Protein AF-A0A934KAD1-F1 (afdb_monomer_lite)

Radius of gyration: 17.18 Å; chains: 1; bounding box: 37×58×22 Å

pLDDT: mean 85.15, std 16.99, range [34.5, 97.38]

InterPro domains:
  IPR041025 Homing endonuclease associated repeat [PF18780] (22-71)

Organism: NCBI:txid3127016

Secondary structure (DSSP, 8-state):
--------S-SHHHHHHHHHHHHHHHHHHHHHHHHSSPPPHHHHHH-TTTS--HHHHHHHHSSHHHHHHHHHH---

Foldseek 3Di:
DDDDDPPDDPPPVVVVLVVVLVVLLVVQVVVCVVVVHGDDLVNQCVPVVPDPHLVVVCVSQVHSVSSPVVSVPDDD

Structure (mmCIF, N/CA/C/O backbone):
data_AF-A0A934KAD1-F1
#
_entry.id   AF-A0A934KAD1-F1
#
loop_
_atom_site.group_PDB
_atom_site.id
_atom_site.type_symbol
_atom_site.label_atom_id
_atom_site.label_alt_id
_atom_site.label_comp_id
_atom_site.label_asym_id
_atom_site.label_entity_id
_atom_site.label_seq_id
_atom_site.pdbx_PDB_ins_code
_atom_site.Cartn_x
_atom_site.Cartn_y
_atom_site.Cartn_z
_atom_site.occupancy
_atom_site.B_iso_or_equiv
_atom_site.auth_seq_id
_atom_site.auth_comp_id
_atom_site.auth_asym_id
_atom_site.auth_atom_id
_atom_site.pdbx_PDB_model_num
ATOM 1 N N . MET A 1 1 ? 26.969 -46.679 2.708 1.00 55.16 1 MET A N 1
ATOM 2 C CA . MET A 1 1 ? 26.266 -46.061 1.564 1.00 55.16 1 MET A CA 1
ATOM 3 C C . MET A 1 1 ? 24.779 -46.013 1.886 1.00 55.16 1 MET A C 1
ATOM 5 O O . MET A 1 1 ? 24.227 -47.069 2.144 1.00 55.16 1 MET A O 1
ATOM 9 N N . SER A 1 2 ? 24.190 -44.816 1.969 1.00 35.53 2 SER A N 1
ATOM 10 C CA . SER A 1 2 ? 22.750 -44.497 1.831 1.00 35.53 2 SER A CA 1
ATOM 11 C C . SER A 1 2 ? 22.599 -43.021 2.211 1.00 35.53 2 SER A C 1
ATOM 13 O O . SER A 1 2 ? 22.847 -42.651 3.351 1.00 35.53 2 SER A O 1
ATOM 15 N N . ALA A 1 3 ? 22.583 -42.126 1.227 1.00 34.50 3 ALA A N 1
ATOM 16 C CA . ALA A 1 3 ? 21.416 -41.691 0.451 1.00 34.50 3 ALA A CA 1
ATOM 17 C C . ALA A 1 3 ? 20.837 -40.410 1.070 1.00 34.50 3 ALA A C 1
ATOM 19 O O . ALA A 1 3 ? 20.077 -40.424 2.034 1.00 34.50 3 ALA A O 1
ATOM 20 N N . ALA A 1 4 ? 21.273 -39.292 0.493 1.00 42.22 4 ALA A N 1
ATOM 21 C CA . ALA A 1 4 ? 20.742 -37.966 0.729 1.00 42.22 4 ALA A CA 1
ATOM 22 C C . ALA A 1 4 ? 19.303 -37.867 0.204 1.00 42.22 4 ALA A C 1
ATOM 24 O O . ALA A 1 4 ? 19.020 -38.283 -0.918 1.00 42.22 4 ALA A O 1
ATOM 25 N N . ALA A 1 5 ? 18.429 -37.223 0.972 1.00 41.81 5 ALA A N 1
ATOM 26 C CA . ALA A 1 5 ? 17.186 -36.656 0.465 1.00 41.81 5 ALA A CA 1
ATOM 27 C C . ALA A 1 5 ? 17.206 -35.153 0.762 1.00 41.81 5 ALA A C 1
ATOM 29 O O . ALA A 1 5 ? 16.780 -34.690 1.817 1.00 41.81 5 ALA A O 1
ATOM 30 N N . GLY A 1 6 ? 17.768 -34.384 -0.171 1.00 46.41 6 GLY A N 1
ATOM 31 C CA . GLY A 1 6 ? 17.662 -32.932 -0.161 1.00 46.41 6 GLY A CA 1
ATOM 32 C C . GLY A 1 6 ? 16.231 -32.525 -0.500 1.00 46.41 6 GLY A C 1
ATOM 33 O O . GLY A 1 6 ? 15.843 -32.524 -1.667 1.00 46.41 6 GLY A O 1
ATOM 34 N N . ALA A 1 7 ? 15.446 -32.160 0.513 1.00 53.78 7 ALA A N 1
ATOM 35 C CA . ALA A 1 7 ? 14.192 -31.444 0.325 1.00 53.78 7 ALA A CA 1
ATOM 36 C C . ALA A 1 7 ? 14.517 -30.042 -0.225 1.00 53.78 7 ALA A C 1
ATOM 38 O O . ALA A 1 7 ? 14.943 -29.141 0.496 1.00 53.78 7 ALA A O 1
ATOM 39 N N . GLY A 1 8 ? 14.398 -29.891 -1.545 1.00 51.00 8 GLY A N 1
ATOM 40 C CA . GLY A 1 8 ? 14.787 -28.691 -2.281 1.00 51.00 8 GLY A CA 1
ATOM 41 C C . GLY A 1 8 ? 14.056 -27.425 -1.816 1.00 51.00 8 GLY A C 1
ATOM 42 O O . GLY A 1 8 ? 12.835 -27.396 -1.665 1.00 51.00 8 GLY A O 1
ATOM 43 N N . ALA A 1 9 ? 14.826 -26.351 -1.647 1.00 56.31 9 ALA A N 1
ATOM 44 C CA . ALA A 1 9 ? 14.455 -25.033 -1.137 1.00 56.31 9 ALA A CA 1
ATOM 45 C C . ALA A 1 9 ? 13.471 -24.237 -2.030 1.00 56.31 9 ALA A C 1
ATOM 47 O O . ALA A 1 9 ? 13.778 -23.137 -2.497 1.00 56.31 9 ALA A O 1
ATOM 48 N N . ARG A 1 10 ? 12.260 -24.758 -2.277 1.00 56.06 10 ARG A N 1
ATOM 49 C CA . ARG A 1 10 ? 11.222 -24.094 -3.096 1.00 56.06 10 ARG A CA 1
ATOM 50 C C . ARG A 1 10 ? 10.248 -23.223 -2.285 1.00 56.06 10 ARG A C 1
ATOM 52 O O . ARG A 1 10 ? 9.630 -22.321 -2.846 1.00 56.06 10 ARG A O 1
ATOM 59 N N . ALA A 1 11 ? 10.173 -23.427 -0.969 1.00 61.06 11 ALA A N 1
ATOM 60 C CA . ALA A 1 11 ? 9.363 -22.638 -0.037 1.00 61.06 11 ALA A CA 1
ATOM 61 C C . ALA A 1 11 ? 9.833 -21.183 0.229 1.00 61.06 11 ALA A C 1
ATOM 63 O O . ALA A 1 11 ? 8.971 -20.304 0.304 1.00 61.06 11 ALA A O 1
ATOM 64 N N . PRO A 1 12 ? 11.143 -20.850 0.320 1.00 69.56 12 PRO A N 1
ATOM 65 C CA . PRO A 1 12 ? 11.558 -19.557 0.869 1.00 69.56 12 PRO A CA 1
ATOM 66 C C . PRO A 1 12 ? 11.120 -18.379 -0.006 1.00 69.56 12 PRO A C 1
ATOM 68 O O . PRO A 1 12 ? 10.641 -17.371 0.501 1.00 69.56 12 PRO A O 1
ATOM 71 N N . LYS A 1 13 ? 11.177 -18.508 -1.339 1.00 74.31 13 LYS A N 1
ATOM 72 C CA . LYS A 1 13 ? 10.768 -17.416 -2.241 1.00 74.31 13 LYS A CA 1
ATOM 73 C C . LYS A 1 13 ? 9.267 -17.122 -2.186 1.00 74.31 13 LYS A C 1
ATOM 75 O O . LYS A 1 13 ? 8.876 -15.977 -2.399 1.00 74.31 13 LYS A O 1
ATOM 80 N N . LEU A 1 14 ? 8.425 -18.129 -1.948 1.00 78.38 14 LEU A N 1
ATOM 81 C CA . LEU A 1 14 ? 6.978 -17.931 -1.861 1.00 78.38 14 LEU A CA 1
ATOM 82 C C . LEU 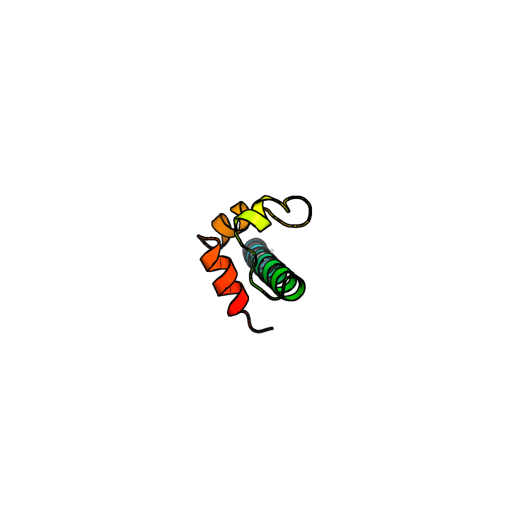A 1 14 ? 6.603 -17.230 -0.556 1.00 78.38 14 LEU A C 1
ATOM 84 O O . LEU A 1 14 ? 5.837 -16.269 -0.589 1.00 78.38 14 LEU A O 1
ATOM 88 N N . GLU A 1 15 ? 7.179 -17.664 0.562 1.00 87.94 15 GLU A N 1
ATOM 89 C CA . GLU A 1 15 ? 6.918 -17.054 1.867 1.00 87.94 15 GLU A CA 1
ATOM 90 C C . GLU A 1 15 ? 7.425 -15.610 1.926 1.00 87.94 15 GLU A C 1
ATOM 92 O O . GLU A 1 15 ? 6.686 -14.724 2.347 1.00 87.94 15 GLU A O 1
ATOM 97 N N . VAL A 1 16 ? 8.601 -15.324 1.354 1.00 90.06 16 VAL A N 1
ATOM 98 C CA . VAL A 1 16 ? 9.102 -13.945 1.208 1.00 90.06 16 VAL A CA 1
ATOM 99 C C . VAL A 1 16 ? 8.140 -13.083 0.384 1.00 90.06 16 VAL A C 1
ATOM 101 O O . VAL A 1 16 ? 7.848 -11.948 0.753 1.00 90.06 16 VAL A O 1
ATOM 104 N N . ARG A 1 17 ? 7.588 -13.611 -0.718 1.00 89.50 17 ARG A N 1
ATOM 105 C CA . ARG A 1 17 ? 6.603 -12.878 -1.536 1.00 89.50 17 ARG A CA 1
ATOM 106 C C . ARG A 1 17 ? 5.307 -12.613 -0.775 1.00 89.50 17 ARG A C 1
ATOM 108 O O . ARG A 1 17 ? 4.738 -11.536 -0.932 1.00 89.50 17 ARG A O 1
ATOM 115 N N . LYS A 1 18 ? 4.829 -13.572 0.022 1.00 92.00 18 LYS A N 1
ATOM 116 C CA . LYS A 1 18 ? 3.639 -13.394 0.868 1.00 92.00 18 LYS A CA 1
ATOM 117 C C . LYS A 1 18 ? 3.888 -12.352 1.955 1.00 92.00 18 LYS A C 1
ATOM 119 O O . LYS A 1 18 ? 3.063 -11.456 2.100 1.00 92.00 18 LYS A O 1
ATOM 124 N N . ALA A 1 19 ? 5.022 -12.433 2.650 1.00 94.00 19 ALA A N 1
ATOM 125 C CA . ALA A 1 19 ? 5.422 -11.476 3.676 1.00 94.00 19 ALA A CA 1
ATOM 126 C C . ALA A 1 19 ? 5.526 -10.058 3.104 1.00 94.00 19 ALA A C 1
ATOM 128 O O . ALA A 1 19 ? 4.881 -9.146 3.612 1.00 94.00 19 ALA A O 1
ATOM 129 N N . HIS A 1 20 ? 6.219 -9.892 1.975 1.00 95.00 20 HIS A N 1
ATOM 130 C CA . HIS A 1 20 ? 6.304 -8.600 1.299 1.00 95.00 20 HIS A CA 1
ATOM 131 C C . HIS A 1 20 ? 4.926 -8.091 0.859 1.00 95.00 20 HIS A C 1
ATOM 133 O O . HIS A 1 20 ? 4.590 -6.923 1.021 1.00 95.00 20 HIS A O 1
ATOM 139 N N . ARG A 1 21 ? 4.067 -8.972 0.335 1.00 95.62 21 ARG A N 1
ATOM 140 C CA . ARG A 1 21 ? 2.700 -8.593 -0.029 1.00 95.62 21 ARG A CA 1
ATOM 141 C C . ARG A 1 21 ? 1.898 -8.122 1.187 1.00 95.62 21 ARG A C 1
ATOM 143 O O . ARG A 1 21 ? 1.121 -7.185 1.045 1.00 95.62 21 ARG A O 1
ATOM 150 N N . LEU A 1 22 ? 2.066 -8.753 2.346 1.00 95.88 22 LEU A N 1
ATOM 151 C CA . LEU A 1 22 ? 1.407 -8.348 3.586 1.00 95.88 22 LEU A CA 1
ATOM 152 C C . LEU A 1 22 ? 1.935 -6.999 4.086 1.00 95.88 22 LEU A C 1
ATOM 154 O O . LEU A 1 22 ? 1.130 -6.135 4.416 1.00 95.88 22 LEU A O 1
ATOM 158 N N . GLU A 1 23 ? 3.252 -6.798 4.063 1.00 95.62 23 GLU A N 1
ATOM 159 C CA . GLU A 1 23 ? 3.912 -5.536 4.415 1.00 95.62 23 GLU A CA 1
ATOM 160 C C . GLU A 1 23 ? 3.308 -4.358 3.640 1.00 95.62 23 GLU A C 1
ATOM 162 O O . GLU A 1 23 ? 2.838 -3.402 4.249 1.00 95.62 23 GLU A O 1
ATOM 167 N N . LEU A 1 24 ? 3.188 -4.482 2.313 1.00 96.00 24 LEU A N 1
ATOM 168 C CA . LEU A 1 24 ? 2.546 -3.469 1.471 1.00 96.00 24 LEU A CA 1
ATOM 169 C C . LEU A 1 24 ? 1.117 -3.135 1.942 1.00 96.00 24 LEU A C 1
ATOM 171 O O . LEU A 1 24 ? 0.728 -1.971 2.025 1.00 96.00 24 LEU A O 1
ATOM 175 N N . LEU A 1 25 ? 0.306 -4.148 2.263 1.00 96.62 25 LEU A N 1
ATOM 176 C CA . LEU A 1 25 ? -1.070 -3.924 2.724 1.00 96.62 25 LEU A CA 1
ATOM 177 C C . LEU A 1 25 ? -1.120 -3.242 4.096 1.00 96.62 25 LEU A C 1
ATOM 179 O O . LEU A 1 25 ? -1.988 -2.397 4.318 1.00 96.62 25 LEU A O 1
ATOM 183 N N . LEU A 1 26 ? -0.200 -3.594 4.997 1.00 95.75 26 LEU A N 1
ATOM 184 C CA . LEU A 1 26 ? -0.079 -2.974 6.315 1.00 95.75 26 LEU A CA 1
ATOM 185 C C . LEU A 1 26 ? 0.350 -1.510 6.202 1.00 95.75 26 LEU A C 1
ATOM 187 O O . LEU A 1 26 ? -0.224 -0.664 6.882 1.00 95.75 26 LEU A O 1
ATOM 191 N N . THR A 1 27 ? 1.280 -1.186 5.301 1.00 95.69 27 THR A N 1
ATOM 192 C CA . THR A 1 27 ? 1.686 0.199 5.029 1.00 95.69 27 THR A CA 1
ATOM 193 C C . THR A 1 27 ? 0.500 1.054 4.568 1.00 95.69 27 THR A C 1
ATOM 195 O O . THR A 1 27 ? 0.304 2.150 5.085 1.00 95.69 27 THR A O 1
ATOM 198 N N . LEU A 1 28 ? -0.356 0.545 3.669 1.00 95.50 28 LEU A N 1
ATOM 199 C CA . LEU A 1 28 ? -1.572 1.265 3.258 1.00 95.50 28 LEU A CA 1
ATOM 200 C C . LEU A 1 28 ? -2.588 1.430 4.395 1.00 95.50 28 LEU A C 1
ATOM 202 O O . LEU A 1 28 ? -3.306 2.428 4.429 1.00 95.50 28 LEU A O 1
ATOM 206 N N . ARG A 1 29 ? -2.683 0.455 5.308 1.00 94.81 29 ARG A N 1
ATOM 207 C CA . ARG A 1 29 ? -3.556 0.562 6.484 1.00 94.81 29 ARG A CA 1
ATOM 208 C C . ARG A 1 29 ? -3.076 1.630 7.456 1.00 94.81 29 ARG A C 1
ATOM 210 O O . ARG A 1 29 ? -3.890 2.458 7.841 1.00 94.81 29 ARG A O 1
ATOM 217 N N . ARG A 1 30 ? -1.781 1.654 7.775 1.00 93.62 30 ARG A N 1
ATOM 218 C CA . ARG A 1 30 ? -1.187 2.695 8.627 1.00 93.62 30 ARG A CA 1
ATOM 219 C C . ARG A 1 30 ? -1.416 4.080 8.038 1.00 93.62 30 ARG A C 1
ATOM 221 O O . ARG A 1 30 ? -1.967 4.940 8.707 1.00 93.62 30 ARG A O 1
ATOM 228 N N . ALA A 1 31 ? -1.151 4.244 6.742 1.00 94.38 31 ALA A N 1
ATOM 229 C CA . ALA A 1 31 ? -1.431 5.503 6.059 1.00 94.38 31 ALA A CA 1
ATOM 230 C C . ALA A 1 31 ? -2.917 5.895 6.127 1.00 94.38 31 ALA A C 1
ATOM 232 O O . ALA A 1 31 ? -3.243 7.068 6.274 1.00 94.38 31 ALA A O 1
ATOM 233 N N . ARG A 1 32 ? -3.842 4.928 6.046 1.00 94.50 32 ARG A N 1
ATOM 234 C CA . ARG A 1 32 ? -5.270 5.204 6.247 1.00 94.50 32 ARG A CA 1
ATOM 235 C C . ARG A 1 32 ? -5.578 5.658 7.672 1.00 94.50 32 ARG A C 1
ATOM 237 O O . ARG A 1 32 ? -6.423 6.531 7.837 1.00 94.50 32 ARG A O 1
ATOM 244 N N . GLU A 1 33 ? -4.979 5.025 8.672 1.00 94.06 33 GLU A N 1
ATOM 245 C CA . GLU A 1 33 ? -5.166 5.373 10.084 1.00 94.06 33 GLU A CA 1
ATOM 246 C C . GLU A 1 33 ? -4.638 6.784 10.371 1.00 94.06 33 GLU A C 1
ATOM 248 O O . GLU A 1 33 ? -5.335 7.570 11.004 1.00 94.06 33 GLU A O 1
ATOM 253 N N . GLU A 1 34 ? -3.483 7.141 9.810 1.00 93.94 34 GLU A N 1
ATOM 254 C CA . GLU A 1 34 ? -2.871 8.471 9.924 1.00 93.94 34 GLU A CA 1
ATOM 255 C C . GLU A 1 34 ? -3.678 9.562 9.199 1.00 93.94 34 GLU A C 1
ATOM 257 O O . GLU A 1 34 ? -3.867 10.654 9.728 1.00 93.94 34 GLU A O 1
ATOM 262 N N . LEU A 1 35 ? -4.186 9.276 7.995 1.00 93.81 35 LEU A N 1
ATOM 263 C CA . LEU A 1 35 ? -4.934 10.243 7.178 1.00 93.81 35 LEU A CA 1
ATOM 264 C C . LEU A 1 35 ? -6.439 10.292 7.493 1.00 93.81 35 LEU A C 1
ATOM 266 O O . LEU A 1 35 ? -7.148 11.148 6.964 1.00 93.81 35 LEU A O 1
ATOM 270 N N . GLY A 1 36 ? -6.971 9.317 8.234 1.00 95.94 36 GLY A N 1
ATOM 271 C CA . GLY A 1 36 ? -8.414 9.100 8.417 1.00 95.94 36 GLY A CA 1
ATOM 272 C C . GLY A 1 36 ? -9.164 8.633 7.154 1.00 95.94 36 GLY A C 1
ATOM 273 O O . GLY A 1 36 ? -10.362 8.347 7.201 1.00 95.94 36 GLY A O 1
ATOM 274 N N . ARG A 1 37 ? -8.480 8.513 6.009 1.00 94.56 37 ARG A N 1
ATOM 275 C CA . ARG A 1 37 ? -9.024 8.059 4.718 1.00 94.56 37 ARG A CA 1
ATOM 276 C C . ARG A 1 37 ? -7.977 7.294 3.918 1.00 94.56 37 ARG A C 1
ATOM 278 O O . ARG A 1 37 ? -6.791 7.369 4.201 1.00 94.56 37 ARG A O 1
ATOM 285 N N . TRP A 1 38 ? -8.397 6.580 2.874 1.00 94.75 38 TRP A N 1
ATOM 286 C CA . TRP A 1 38 ? -7.431 5.944 1.976 1.00 94.75 38 TRP A CA 1
ATOM 287 C C . TRP A 1 38 ? -6.580 6.998 1.239 1.00 94.75 38 TRP A C 1
ATOM 289 O O . TRP A 1 38 ? -7.146 7.978 0.735 1.00 94.75 38 TRP A O 1
ATOM 299 N N . PRO A 1 39 ? -5.252 6.794 1.133 1.00 94.31 39 PRO A N 1
ATOM 300 C CA . PRO A 1 39 ? -4.391 7.660 0.340 1.00 94.31 39 PRO A CA 1
ATOM 301 C C . PRO A 1 39 ? -4.751 7.583 -1.147 1.00 94.31 39 PRO A C 1
ATOM 303 O O . PRO A 1 39 ? -5.098 6.521 -1.688 1.00 94.31 39 PRO A O 1
ATOM 306 N N . THR A 1 40 ? -4.651 8.719 -1.828 1.00 94.62 40 THR A N 1
ATOM 307 C CA . THR A 1 40 ? -4.774 8.778 -3.285 1.00 94.62 40 THR A CA 1
ATOM 308 C C . THR A 1 40 ? -3.470 8.344 -3.954 1.00 94.62 40 THR A C 1
ATOM 310 O O . THR A 1 40 ? -2.399 8.343 -3.352 1.00 94.62 40 THR A O 1
ATOM 313 N N . ALA A 1 41 ? -3.552 7.976 -5.234 1.00 92.81 41 ALA A N 1
ATOM 314 C CA . ALA A 1 41 ? -2.371 7.607 -6.011 1.00 92.81 41 ALA A CA 1
ATOM 315 C C . ALA A 1 41 ? -1.360 8.764 -6.128 1.00 92.81 41 ALA A C 1
ATOM 317 O O . ALA A 1 41 ? -0.162 8.513 -6.080 1.00 92.81 41 ALA A O 1
ATOM 318 N N . GLY A 1 42 ? -1.844 10.005 -6.264 1.00 91.50 42 GLY A N 1
ATOM 319 C CA . GLY A 1 42 ? -0.995 11.192 -6.382 1.00 91.50 42 GLY A CA 1
ATOM 320 C C . GLY A 1 42 ? -0.249 11.510 -5.089 1.00 91.50 42 GLY A C 1
ATOM 321 O O . GLY A 1 42 ? 0.955 11.719 -5.125 1.00 91.50 42 GLY A O 1
ATOM 322 N N . GLU A 1 43 ? -0.928 11.452 -3.939 1.00 90.69 43 GLU A N 1
ATOM 323 C CA . GLU A 1 43 ? -0.286 11.620 -2.623 1.00 90.69 43 GLU A CA 1
ATOM 324 C C . GLU A 1 43 ? 0.807 10.576 -2.392 1.00 90.69 43 GLU A C 1
ATOM 326 O O . GLU A 1 43 ? 1.889 10.894 -1.905 1.00 90.69 43 GLU A O 1
ATOM 331 N N . TRP A 1 44 ? 0.551 9.335 -2.813 1.00 93.31 44 TRP A N 1
ATOM 332 C CA . TRP A 1 44 ? 1.534 8.264 -2.711 1.00 93.31 44 TRP A CA 1
ATOM 333 C C . TRP A 1 44 ? 2.717 8.432 -3.668 1.00 93.31 44 TRP A C 1
ATOM 335 O O . TRP A 1 44 ? 3.831 8.025 -3.356 1.00 93.31 44 TRP A O 1
ATOM 345 N N . ASP A 1 45 ? 2.506 9.011 -4.849 1.00 89.19 45 ASP A N 1
ATOM 346 C CA . ASP A 1 45 ? 3.601 9.283 -5.786 1.00 89.19 45 ASP A CA 1
ATOM 347 C C . ASP A 1 45 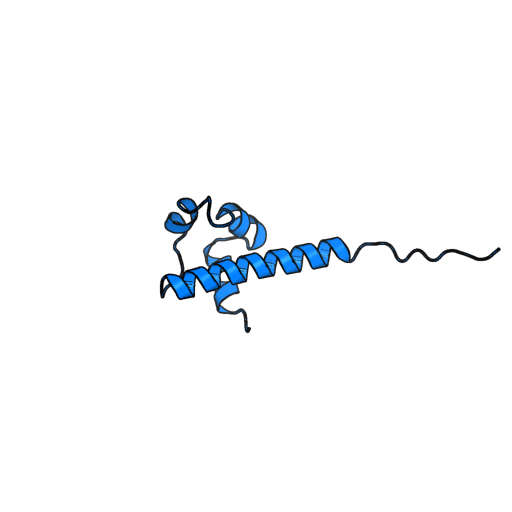? 4.521 10.412 -5.281 1.00 89.19 45 ASP A C 1
ATOM 349 O O . ASP A 1 45 ? 5.678 10.463 -5.687 1.00 89.19 45 ASP A O 1
ATOM 353 N N . LEU A 1 46 ? 4.053 11.270 -4.367 1.00 86.00 46 LEU A N 1
ATOM 354 C CA . LEU A 1 46 ? 4.849 12.347 -3.765 1.00 86.00 46 LEU A CA 1
ATOM 355 C C . LEU A 1 46 ? 5.678 11.888 -2.552 1.00 86.00 46 LEU A C 1
ATOM 357 O O . LEU A 1 46 ? 6.743 12.439 -2.288 1.00 86.00 46 LEU A O 1
ATOM 361 N N . ALA A 1 47 ? 5.231 10.866 -1.821 1.00 74.50 47 ALA A N 1
ATOM 362 C CA . ALA A 1 47 ? 5.849 10.417 -0.569 1.00 74.50 47 ALA A CA 1
ATOM 363 C C . ALA A 1 47 ? 6.897 9.290 -0.756 1.00 74.50 47 ALA A C 1
ATOM 365 O O . ALA A 1 47 ? 7.014 8.364 0.048 1.00 74.50 47 ALA A O 1
ATOM 366 N N . THR A 1 48 ? 7.702 9.351 -1.824 1.00 66.81 48 THR A N 1
ATOM 367 C CA . THR A 1 48 ? 8.599 8.252 -2.247 1.00 66.81 48 THR A CA 1
ATOM 368 C C . THR A 1 48 ? 9.698 7.869 -1.256 1.00 66.81 48 THR A C 1
ATOM 370 O O . THR A 1 48 ? 10.246 6.776 -1.371 1.00 66.81 48 THR A O 1
ATOM 373 N N . THR A 1 49 ? 10.042 8.740 -0.306 1.00 77.19 49 THR A N 1
ATOM 374 C CA . THR A 1 49 ? 11.121 8.487 0.667 1.00 77.19 49 THR A CA 1
ATOM 375 C C . THR A 1 49 ? 10.639 7.704 1.891 1.00 77.19 49 THR A C 1
ATOM 377 O O . THR A 1 49 ? 11.417 6.968 2.490 1.00 77.19 49 THR A O 1
ATOM 380 N N . SER A 1 50 ? 9.360 7.821 2.256 1.00 77.38 50 SER A N 1
ATOM 381 C CA . SER A 1 50 ? 8.814 7.220 3.484 1.00 77.38 50 SER A CA 1
ATOM 382 C C . SER A 1 50 ? 8.228 5.826 3.265 1.00 77.38 50 SER A C 1
ATOM 384 O O . SER A 1 50 ? 8.080 5.056 4.211 1.00 77.38 50 SER A O 1
ATOM 386 N N . HIS A 1 51 ? 7.888 5.482 2.023 1.00 85.88 51 HIS A N 1
ATOM 387 C CA . HIS A 1 51 ? 7.308 4.190 1.683 1.00 85.88 51 HIS A CA 1
ATOM 388 C C . HIS A 1 51 ? 7.675 3.754 0.262 1.00 85.88 51 HIS A C 1
ATOM 390 O O . HIS A 1 51 ? 8.015 4.553 -0.610 1.00 85.88 51 HIS A O 1
ATOM 396 N N . VAL A 1 52 ? 7.499 2.465 -0.012 1.00 90.44 52 VAL A N 1
ATOM 397 C CA . VAL A 1 52 ? 7.622 1.907 -1.363 1.00 90.44 52 VAL A CA 1
ATOM 398 C C . VAL A 1 52 ? 6.729 2.625 -2.384 1.00 90.44 52 VAL A C 1
ATOM 400 O O . VAL A 1 52 ? 5.578 2.972 -2.109 1.00 90.44 52 VAL A O 1
ATOM 403 N N . SER A 1 53 ? 7.253 2.803 -3.597 1.00 92.00 53 SER A N 1
ATOM 404 C CA . SER A 1 53 ? 6.547 3.512 -4.669 1.00 92.00 53 SER A CA 1
ATOM 405 C C . SER A 1 53 ? 5.209 2.864 -5.033 1.00 92.00 53 SER A C 1
ATOM 407 O O . SER A 1 53 ? 5.046 1.637 -4.992 1.00 92.00 53 SER A O 1
ATOM 409 N N . ARG A 1 54 ? 4.262 3.678 -5.513 1.00 94.56 54 ARG A N 1
ATOM 410 C CA . ARG A 1 54 ? 2.973 3.207 -6.045 1.00 94.56 54 ARG A CA 1
ATOM 411 C C . ARG A 1 54 ? 3.146 2.130 -7.116 1.00 94.56 54 ARG A C 1
ATOM 413 O O . ARG A 1 54 ? 2.350 1.193 -7.201 1.00 94.56 54 ARG A O 1
ATOM 420 N N . ARG A 1 55 ? 4.199 2.230 -7.934 1.00 94.12 55 ARG A N 1
ATOM 421 C CA . ARG A 1 55 ? 4.509 1.256 -8.991 1.00 94.12 55 ARG A CA 1
ATOM 422 C C . ARG A 1 55 ? 4.691 -0.157 -8.434 1.00 94.12 55 ARG A C 1
ATOM 424 O O . ARG A 1 55 ? 4.245 -1.113 -9.069 1.00 94.12 55 ARG A O 1
ATOM 431 N N . THR A 1 56 ? 5.268 -0.301 -7.241 1.00 94.94 56 THR A N 1
ATOM 432 C CA . THR A 1 56 ? 5.388 -1.596 -6.555 1.00 94.94 56 THR A CA 1
ATOM 433 C C . THR A 1 56 ? 4.016 -2.179 -6.224 1.00 94.94 56 THR A C 1
ATOM 435 O O . THR A 1 56 ? 3.771 -3.351 -6.501 1.00 94.94 56 THR A O 1
ATOM 438 N N . TYR A 1 57 ? 3.078 -1.363 -5.739 1.00 96.50 57 TYR A N 1
ATOM 439 C CA . TYR A 1 57 ? 1.700 -1.799 -5.492 1.00 96.50 57 TYR A CA 1
ATOM 440 C C . TYR A 1 57 ? 0.991 -2.234 -6.771 1.00 96.50 57 TYR A C 1
ATOM 442 O O . TYR A 1 57 ? 0.360 -3.289 -6.803 1.00 96.50 57 TYR A O 1
ATOM 450 N N . VAL A 1 58 ? 1.121 -1.459 -7.848 1.00 96.38 58 VAL A N 1
ATOM 451 C CA . VAL A 1 58 ? 0.528 -1.813 -9.144 1.00 96.38 58 VAL A CA 1
ATOM 452 C C . VAL A 1 58 ? 1.092 -3.143 -9.648 1.00 96.38 58 VAL A C 1
ATOM 454 O O . VAL A 1 58 ? 0.322 -4.008 -10.051 1.00 96.38 58 VAL A O 1
ATOM 457 N N . ARG A 1 59 ? 2.407 -3.366 -9.548 1.00 96.25 59 ARG A N 1
ATOM 458 C CA . ARG A 1 59 ? 3.033 -4.634 -9.953 1.00 96.25 59 ARG A CA 1
ATOM 459 C C . ARG A 1 59 ? 2.575 -5.822 -9.100 1.00 96.25 59 ARG A C 1
A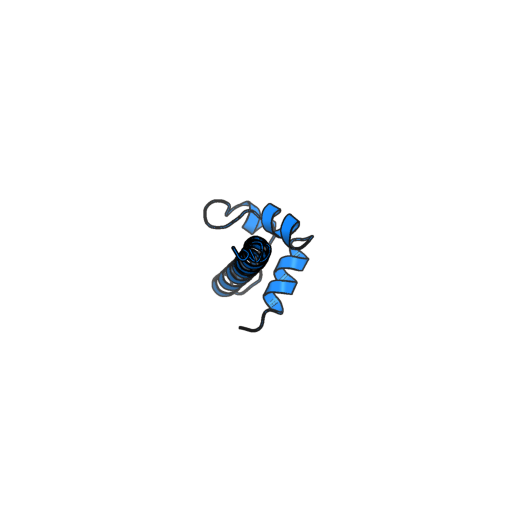TOM 461 O O . ARG A 1 59 ? 2.385 -6.909 -9.633 1.00 96.25 59 ARG A O 1
ATOM 468 N N . THR A 1 60 ? 2.397 -5.629 -7.795 1.00 95.75 60 THR A N 1
ATOM 469 C CA . THR A 1 60 ? 2.046 -6.714 -6.861 1.00 95.75 60 THR A CA 1
ATOM 470 C C . THR A 1 60 ? 0.547 -7.033 -6.844 1.00 95.75 60 THR A C 1
ATOM 472 O O . THR A 1 60 ? 0.162 -8.185 -6.645 1.00 95.75 60 THR A O 1
ATOM 475 N N . PHE A 1 61 ? -0.319 -6.035 -7.042 1.00 96.38 61 PHE A N 1
ATOM 476 C CA . PHE A 1 61 ? -1.775 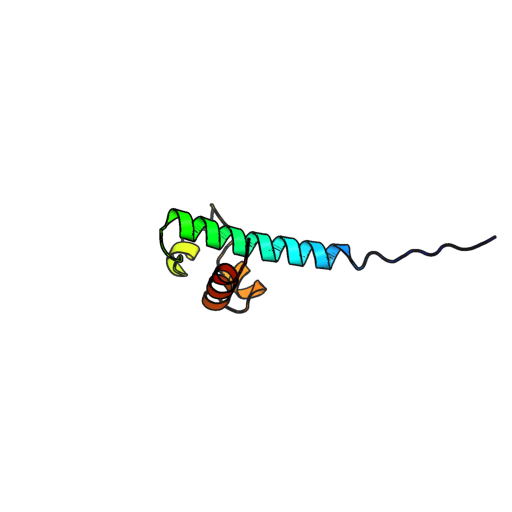-6.171 -6.895 1.00 96.38 61 PHE A CA 1
ATOM 477 C C . PHE A 1 61 ? -2.562 -5.927 -8.186 1.00 96.38 61 PHE A C 1
ATOM 479 O O . PHE A 1 61 ? -3.779 -6.101 -8.184 1.00 96.38 61 PHE A O 1
ATOM 486 N N . GLY A 1 62 ? -1.906 -5.524 -9.273 1.00 97.19 62 GLY A N 1
ATOM 487 C CA . GLY A 1 62 ? -2.505 -5.209 -10.573 1.00 97.19 62 GLY A CA 1
ATOM 488 C C . GLY A 1 62 ? -2.963 -3.754 -10.710 1.00 97.19 62 GLY A C 1
ATOM 489 O O . GLY A 1 62 ? -2.859 -3.178 -11.786 1.00 97.19 62 GLY A O 1
ATOM 490 N N . SER A 1 63 ? -3.440 -3.123 -9.632 1.00 96.88 63 SER A N 1
ATOM 491 C CA . SER A 1 63 ? -3.766 -1.691 -9.622 1.00 96.88 63 SER A CA 1
ATOM 492 C C . SER A 1 63 ? -3.728 -1.096 -8.218 1.00 96.88 63 SER A C 1
ATOM 494 O O . SER A 1 63 ? -3.849 -1.814 -7.222 1.00 96.88 63 SER A O 1
ATOM 496 N N . TRP A 1 64 ? -3.610 0.231 -8.140 1.00 96.38 64 TRP A N 1
ATOM 497 C CA . TRP A 1 64 ? -3.649 0.971 -6.876 1.00 96.38 64 TRP A CA 1
ATOM 498 C C . TRP A 1 64 ? -4.962 0.737 -6.123 1.00 96.38 64 TRP A C 1
ATOM 500 O O . TRP A 1 64 ? -4.968 0.302 -4.975 1.00 96.38 64 TRP A O 1
ATOM 510 N N . GLN A 1 65 ? -6.096 0.909 -6.806 1.00 96.50 65 GLN A N 1
ATOM 511 C CA . GLN A 1 65 ? -7.417 0.700 -6.218 1.00 96.50 65 GLN A CA 1
ATOM 512 C C . GLN A 1 65 ? -7.591 -0.744 -5.732 1.00 96.50 65 GLN A C 1
ATOM 514 O O . GLN A 1 65 ? -8.247 -0.987 -4.718 1.00 96.50 65 GLN A O 1
ATOM 519 N N . ARG A 1 66 ? -7.004 -1.726 -6.431 1.00 97.38 66 ARG A N 1
ATOM 520 C CA . ARG A 1 66 ? -7.026 -3.124 -5.990 1.00 97.38 66 ARG A CA 1
ATOM 521 C C . ARG A 1 66 ? -6.168 -3.340 -4.746 1.00 97.38 66 ARG A C 1
ATOM 523 O O . ARG A 1 66 ? -6.607 -4.090 -3.876 1.00 97.38 66 ARG A O 1
ATOM 530 N N . ALA A 1 67 ? -5.021 -2.675 -4.624 1.00 97.06 67 ALA A N 1
ATOM 531 C CA . ALA A 1 67 ? -4.216 -2.697 -3.406 1.00 97.06 67 ALA A CA 1
ATOM 532 C C . ALA A 1 67 ? -5.002 -2.135 -2.209 1.00 97.06 67 ALA A C 1
ATOM 534 O O . ALA A 1 67 ? -5.192 -2.859 -1.233 1.00 97.06 67 ALA A O 1
ATOM 535 N N . CYS A 1 68 ? -5.582 -0.932 -2.324 1.00 96.44 68 CYS A N 1
ATOM 536 C CA . CYS A 1 68 ? -6.384 -0.325 -1.252 1.00 96.44 68 CYS A CA 1
ATOM 537 C C . CYS A 1 68 ? -7.593 -1.192 -0.862 1.00 96.44 68 CYS A C 1
ATOM 539 O O . CYS A 1 68 ? -7.828 -1.444 0.317 1.00 96.44 68 CYS A O 1
ATOM 541 N N . ARG A 1 69 ? -8.331 -1.744 -1.839 1.00 96.88 69 ARG A N 1
ATOM 542 C CA . ARG A 1 69 ? -9.438 -2.680 -1.555 1.00 96.88 69 ARG A CA 1
ATOM 543 C C . ARG A 1 69 ? -8.972 -3.958 -0.862 1.00 96.88 69 ARG A C 1
ATOM 545 O O . ARG A 1 69 ? -9.701 -4.508 -0.044 1.00 96.88 69 ARG A O 1
ATOM 552 N N . THR A 1 70 ? -7.791 -4.463 -1.211 1.00 97.06 70 THR A N 1
ATOM 553 C CA . THR A 1 70 ? -7.226 -5.653 -0.561 1.00 9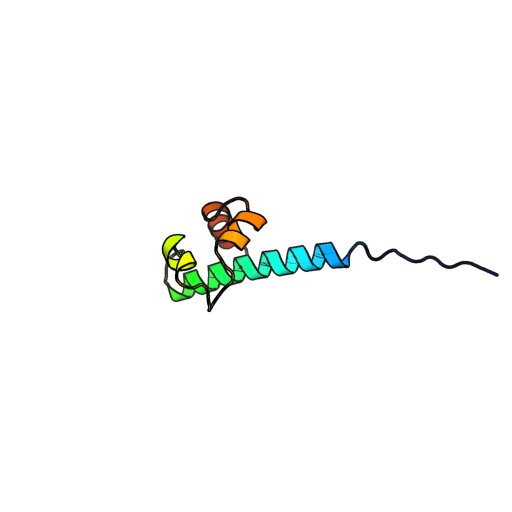7.06 70 THR A CA 1
ATOM 554 C C . THR A 1 70 ? -6.841 -5.331 0.880 1.00 97.06 70 THR A C 1
ATOM 556 O O . THR A 1 70 ? -7.192 -6.089 1.778 1.00 97.06 70 THR A O 1
ATOM 559 N N . ALA A 1 71 ? -6.215 -4.176 1.115 1.00 96.06 71 ALA A N 1
ATOM 560 C CA . ALA A 1 71 ? -5.849 -3.707 2.449 1.00 96.06 71 ALA A CA 1
ATOM 561 C C . ALA A 1 71 ? -7.090 -3.480 3.328 1.00 96.06 71 ALA A C 1
ATOM 563 O O . ALA A 1 71 ? -7.090 -3.826 4.509 1.00 96.06 71 ALA A O 1
ATOM 564 N N . ALA A 1 72 ? -8.187 -2.982 2.748 1.00 94.56 72 ALA A N 1
ATOM 565 C CA . ALA A 1 72 ? -9.461 -2.824 3.447 1.00 94.56 72 ALA A CA 1
ATOM 566 C C . ALA A 1 72 ? -10.019 -4.158 3.962 1.00 94.56 72 ALA A C 1
ATOM 568 O O . ALA A 1 72 ? -10.505 -4.229 5.086 1.00 94.56 72 ALA A O 1
ATOM 569 N N . ARG A 1 73 ? -9.913 -5.221 3.156 1.00 95.06 73 ARG A N 1
ATOM 570 C CA . ARG A 1 73 ? -10.432 -6.561 3.479 1.00 95.06 73 ARG A CA 1
ATOM 571 C C . ARG A 1 73 ? -9.518 -7.387 4.378 1.00 95.06 73 ARG A C 1
ATOM 573 O O . ARG A 1 73 ? -9.930 -8.462 4.808 1.00 95.06 73 ARG A O 1
ATOM 580 N N . LEU A 1 74 ? -8.292 -6.929 4.627 1.00 92.19 74 LEU A N 1
ATOM 581 C CA . LEU A 1 74 ? -7.363 -7.619 5.512 1.00 92.19 74 LEU A CA 1
ATOM 582 C C . LEU A 1 74 ? -7.963 -7.662 6.923 1.00 92.19 74 LEU A C 1
ATOM 584 O O . LEU A 1 74 ? -8.210 -6.617 7.514 1.00 92.19 74 LEU A O 1
ATOM 588 N N . LYS A 1 75 ? -8.234 -8.851 7.456 1.00 79.56 75 LYS A N 1
ATOM 589 C CA . LYS A 1 75 ? -8.576 -9.006 8.873 1.00 79.56 75 LYS A CA 1
ATOM 590 C C . LYS A 1 75 ? -7.258 -9.132 9.634 1.00 79.56 75 LYS A C 1
ATOM 592 O O . LYS A 1 75 ? -6.429 -9.947 9.233 1.00 79.56 75 LYS A O 1
ATOM 597 N N . LEU A 1 76 ? -7.054 -8.257 10.616 1.00 65.38 76 LEU A N 1
ATOM 598 C CA . LEU A 1 76 ? -5.937 -8.332 11.558 1.00 65.38 76 LEU A CA 1
ATOM 599 C C . LEU A 1 76 ? -6.353 -9.200 12.741 1.00 65.38 76 LEU A C 1
ATOM 601 O O . LEU A 1 76 ? -7.557 -9.132 13.083 1.00 65.38 76 LEU A O 1
#

Sequence (76 aa):
MSAAAGAGARAPKLEVRKAHRLELLLTLRRAREELGRWPTAGEWDLATTSHVSRRTYVRTFGSWQRACRTAAR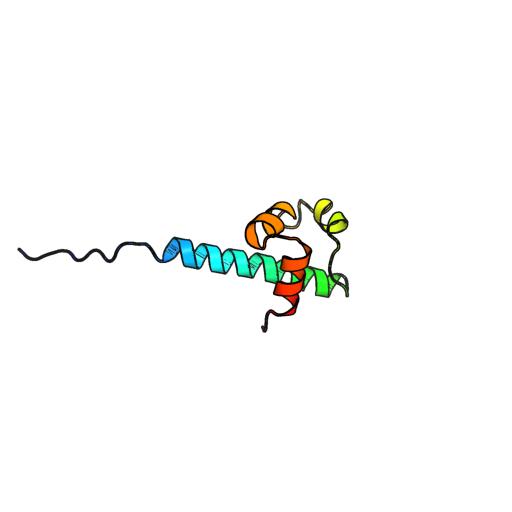LKL